Protein AF-A0A7W9Z304-F1 (afdb_monomer_lite)

Secondary structure (DSSP, 8-state):
----TTEEEEEEEE--TTSSS-EEEEEEEEEETTEEEEEEEEE-

Organism: NCBI:txid1335061

Structure (mmCIF, N/CA/C/O backbone):
data_AF-A0A7W9Z304-F1
#
_entry.id   AF-A0A7W9Z304-F1
#
loop_
_atom_site.group_PDB
_atom_site.id
_atom_site.type_symbol
_atom_site.label_atom_id
_atom_site.label_alt_id
_atom_site.label_comp_id
_atom_site.label_asym_id
_atom_site.label_entity_id
_atom_site.label_seq_id
_atom_site.pdbx_PDB_ins_code
_atom_site.Cartn_x
_atom_site.Cartn_y
_atom_site.Cartn_z
_atom_site.oc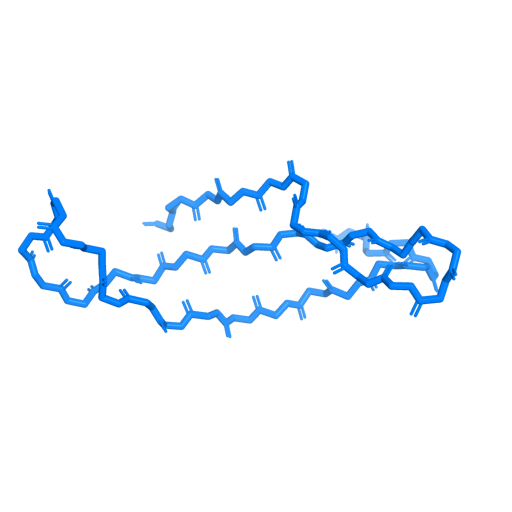cupancy
_atom_site.B_iso_or_equiv
_atom_site.auth_seq_id
_atom_site.auth_comp_id
_atom_site.auth_asym_id
_atom_site.auth_atom_id
_atom_site.pdbx_PDB_model_num
ATOM 1 N N . MET A 1 1 ? 15.429 -2.255 6.847 1.00 54.78 1 MET A N 1
ATOM 2 C CA . MET A 1 1 ? 14.527 -2.352 5.684 1.00 54.78 1 MET A CA 1
ATOM 3 C C . MET A 1 1 ? 15.309 -1.799 4.513 1.00 54.78 1 MET A C 1
ATOM 5 O O . MET A 1 1 ? 15.784 -0.678 4.626 1.00 54.78 1 MET A O 1
ATOM 9 N N . GLN A 1 2 ? 15.601 -2.615 3.507 1.00 54.72 2 GLN A N 1
ATOM 10 C CA . GLN A 1 2 ? 16.428 -2.209 2.373 1.00 54.72 2 GLN A CA 1
ATOM 11 C C . GLN A 1 2 ? 15.467 -1.995 1.208 1.00 54.72 2 GLN A C 1
ATOM 13 O O . GLN A 1 2 ? 14.870 -2.956 0.740 1.00 54.72 2 GLN A O 1
ATOM 18 N N . ILE A 1 3 ? 15.232 -0.730 0.873 1.00 57.03 3 ILE A N 1
ATOM 19 C CA . ILE A 1 3 ? 14.345 -0.307 -0.212 1.00 57.03 3 ILE A CA 1
ATOM 20 C C . ILE A 1 3 ? 15.138 -0.498 -1.508 1.00 57.03 3 ILE A C 1
ATOM 22 O O . ILE A 1 3 ? 16.275 -0.026 -1.589 1.00 57.03 3 ILE A O 1
ATOM 26 N N . ALA A 1 4 ? 14.603 -1.256 -2.464 1.00 66.19 4 ALA A N 1
ATOM 27 C CA . ALA A 1 4 ? 15.263 -1.460 -3.753 1.00 66.19 4 ALA A CA 1
ATOM 28 C C . ALA A 1 4 ? 15.302 -0.153 -4.569 1.00 66.19 4 ALA A C 1
ATOM 30 O O . ALA A 1 4 ? 14.489 0.739 -4.352 1.00 66.19 4 ALA A O 1
ATOM 31 N N . ASP A 1 5 ? 16.203 -0.046 -5.551 1.00 63.12 5 ASP A N 1
ATOM 32 C CA . ASP A 1 5 ? 16.410 1.177 -6.357 1.00 63.12 5 ASP A CA 1
ATOM 33 C C . ASP A 1 5 ? 15.159 1.668 -7.129 1.00 63.12 5 ASP A C 1
ATOM 35 O O . ASP A 1 5 ? 15.166 2.765 -7.683 1.00 63.12 5 ASP A O 1
ATOM 39 N N . GLN A 1 6 ? 14.083 0.876 -7.171 1.00 61.69 6 GLN A N 1
ATOM 40 C CA . GLN A 1 6 ? 12.799 1.195 -7.818 1.00 61.69 6 GLN A CA 1
ATOM 41 C C . GLN A 1 6 ? 11.627 1.265 -6.826 1.00 61.69 6 GLN A C 1
ATOM 43 O O . GLN A 1 6 ? 10.467 1.298 -7.229 1.00 61.69 6 GLN A O 1
ATOM 48 N N . GLU A 1 7 ? 11.908 1.264 -5.527 1.00 58.75 7 GLU A N 1
ATOM 49 C CA . GLU A 1 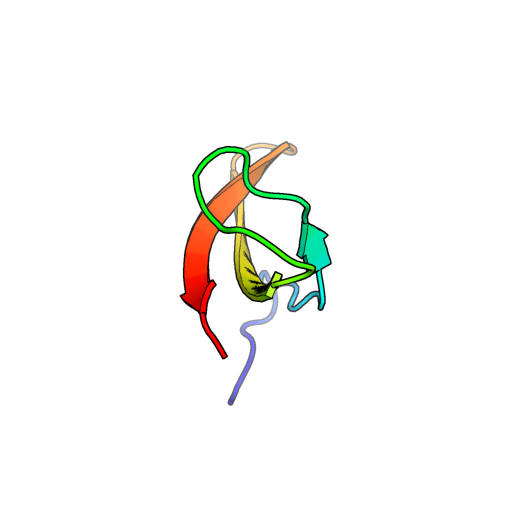7 ? 10.893 1.310 -4.484 1.00 58.75 7 GLU A CA 1
ATOM 50 C C . GLU A 1 7 ? 10.909 2.678 -3.795 1.00 58.75 7 GLU A C 1
ATOM 52 O O . GLU A 1 7 ? 11.957 3.255 -3.503 1.00 58.75 7 GLU A O 1
ATOM 57 N N . ILE A 1 8 ? 9.720 3.207 -3.514 1.00 66.62 8 ILE A N 1
ATOM 58 C CA . ILE A 1 8 ? 9.537 4.405 -2.695 1.00 66.62 8 ILE A CA 1
ATOM 59 C C . ILE A 1 8 ? 8.784 3.977 -1.438 1.00 66.62 8 ILE A C 1
ATOM 61 O O . ILE A 1 8 ? 7.696 3.404 -1.524 1.00 66.62 8 ILE A O 1
ATOM 65 N N . ALA A 1 9 ? 9.351 4.277 -0.268 1.00 66.75 9 ALA A N 1
ATOM 66 C CA . ALA A 1 9 ? 8.638 4.179 1.000 1.00 66.75 9 ALA A CA 1
ATOM 67 C C . ALA A 1 9 ? 8.062 5.551 1.364 1.00 66.75 9 ALA A C 1
ATOM 69 O O . ALA A 1 9 ? 8.784 6.550 1.399 1.00 66.75 9 ALA A O 1
ATOM 70 N N . CYS A 1 10 ? 6.761 5.604 1.637 1.00 63.66 10 CYS A N 1
ATOM 71 C CA . CYS A 1 10 ? 6.075 6.809 2.094 1.00 63.66 10 CYS A CA 1
ATOM 72 C C . CYS A 1 10 ? 5.241 6.494 3.334 1.00 63.66 10 CYS A C 1
ATOM 74 O O . CYS A 1 10 ? 4.575 5.460 3.397 1.00 63.66 10 CYS A O 1
ATOM 76 N N . GLU A 1 11 ? 5.244 7.415 4.296 1.00 65.62 11 GLU A N 1
ATOM 77 C CA . GLU A 1 11 ? 4.264 7.416 5.379 1.00 65.62 11 GLU A CA 1
ATOM 78 C C . GLU A 1 11 ? 2.981 8.078 4.864 1.00 65.62 11 GLU A C 1
ATOM 80 O O . GLU A 1 11 ? 3.022 9.191 4.333 1.00 65.62 11 GLU A O 1
ATOM 85 N N . LEU A 1 12 ? 1.848 7.382 4.979 1.00 67.00 12 LEU A N 1
ATOM 86 C CA . LEU A 1 12 ? 0.544 7.893 4.566 1.00 67.00 12 LEU A CA 1
ATOM 87 C C . LEU A 1 12 ? -0.413 7.905 5.75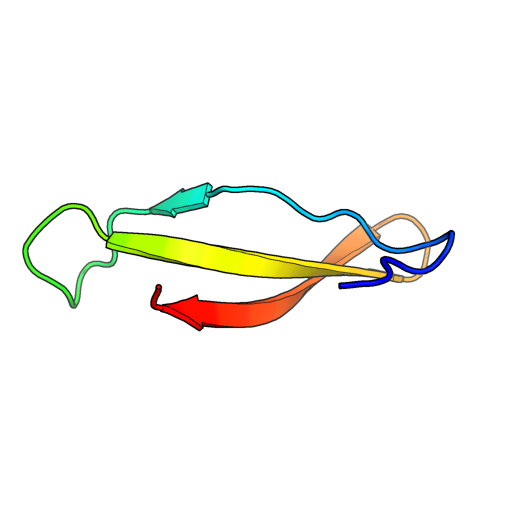5 1.00 67.00 12 LEU A C 1
ATOM 89 O O . LEU A 1 12 ? -0.640 6.881 6.400 1.00 67.00 12 LEU A O 1
ATOM 93 N N . SER A 1 13 ? -1.035 9.059 5.983 1.00 65.19 13 SER A N 1
ATOM 94 C CA . SER A 1 13 ? -2.225 9.178 6.824 1.00 65.19 13 SER A CA 1
ATOM 95 C C . SER A 1 13 ? -3.467 9.008 5.955 1.00 65.19 13 SER A C 1
ATOM 97 O O . SER A 1 13 ? -3.676 9.765 5.005 1.00 65.19 13 SER A O 1
ATOM 99 N N . ALA A 1 14 ? -4.311 8.030 6.282 1.00 64.75 14 ALA A N 1
ATOM 100 C CA . ALA A 1 14 ? -5.591 7.831 5.613 1.00 64.75 14 ALA A CA 1
ATOM 101 C C . ALA A 1 14 ? -6.727 7.713 6.634 1.00 64.75 14 ALA A C 1
ATOM 103 O O . ALA A 1 14 ? -6.607 7.032 7.651 1.00 64.75 14 ALA A O 1
ATOM 104 N N . GLN A 1 15 ? -7.866 8.340 6.330 1.00 60.78 15 GLN A N 1
ATOM 105 C CA . GLN A 1 15 ? -9.120 8.065 7.027 1.00 60.78 15 GLN A CA 1
ATOM 106 C C . GLN A 1 15 ? -9.829 6.915 6.316 1.00 60.78 15 GLN A C 1
ATOM 108 O O . GLN A 1 15 ? -10.449 7.086 5.263 1.00 60.78 15 GLN A O 1
ATOM 113 N N . LEU A 1 16 ? -9.704 5.718 6.878 1.00 66.50 16 LEU A N 1
ATOM 114 C CA . LEU A 1 16 ? -10.390 4.535 6.378 1.00 66.50 16 LEU A CA 1
ATOM 115 C C . LEU A 1 16 ? -11.813 4.528 6.936 1.00 66.50 16 LEU A C 1
ATOM 117 O O . LEU A 1 16 ? -12.003 4.490 8.142 1.00 66.50 16 LE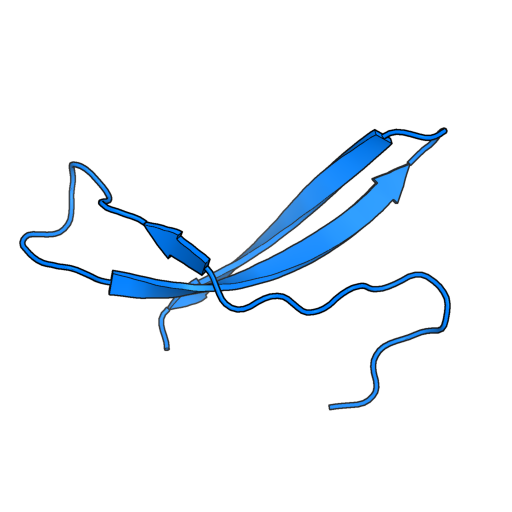U A O 1
ATOM 121 N N . LYS A 1 17 ? -12.832 4.521 6.065 1.00 64.12 17 LYS A N 1
ATOM 122 C CA . LYS A 1 17 ? -14.254 4.577 6.474 1.00 64.12 17 LYS A CA 1
ATOM 123 C C . LYS A 1 17 ? -14.701 3.442 7.410 1.00 64.12 17 LYS A C 1
ATOM 125 O O . LYS A 1 17 ? -15.787 3.531 7.968 1.00 64.12 17 LYS A O 1
ATOM 130 N N . TRP A 1 18 ? -13.918 2.370 7.527 1.00 65.31 18 TRP A N 1
ATOM 131 C CA . TRP A 1 18 ? -14.197 1.215 8.385 1.00 65.31 18 TRP A CA 1
ATOM 132 C C . TRP A 1 18 ? -13.359 1.189 9.678 1.00 65.31 18 TRP A C 1
ATOM 134 O O . TRP A 1 18 ? -13.473 0.226 10.433 1.00 65.31 18 TRP A O 1
ATOM 144 N N . ILE A 1 19 ? -12.508 2.193 9.926 1.00 62.12 19 ILE A N 1
ATOM 145 C CA . ILE A 1 19 ? -11.746 2.346 11.174 1.00 62.12 19 ILE A CA 1
ATOM 146 C C . ILE A 1 19 ? -12.107 3.699 11.780 1.00 62.12 19 ILE A C 1
ATOM 148 O O . ILE A 1 19 ? -11.912 4.736 11.150 1.00 62.12 19 ILE A O 1
ATOM 152 N N . ASP A 1 20 ? -12.627 3.692 13.004 1.00 67.19 20 ASP A N 1
ATOM 153 C CA . ASP A 1 20 ? -12.811 4.930 13.753 1.00 67.19 20 ASP A CA 1
ATOM 154 C C . ASP A 1 20 ? -11.440 5.462 14.193 1.00 67.19 20 ASP A C 1
ATOM 156 O O . ASP A 1 20 ? -10.715 4.805 14.941 1.00 67.19 20 ASP A O 1
ATOM 160 N N . GLY A 1 21 ? -11.095 6.666 13.731 1.00 66.81 21 GLY A N 1
ATOM 161 C CA . GLY A 1 21 ? -9.848 7.355 14.070 1.00 66.81 21 GLY A CA 1
ATOM 162 C C . GLY A 1 21 ? -8.825 7.419 12.932 1.00 66.81 21 GLY A C 1
ATOM 163 O O . GLY A 1 21 ? -8.957 6.781 11.889 1.00 66.81 21 GLY A O 1
ATOM 164 N N . GLU A 1 22 ? -7.796 8.245 13.119 1.00 67.00 22 GLU A N 1
ATOM 165 C CA . GLU A 1 22 ? -6.672 8.328 12.185 1.00 67.00 22 GLU A CA 1
ATOM 166 C C . GLU A 1 22 ? -5.810 7.068 12.320 1.00 67.00 22 GLU A C 1
ATOM 168 O O . GLU A 1 22 ? -5.366 6.724 13.414 1.00 67.00 22 GLU A O 1
ATOM 173 N N . THR A 1 23 ? -5.599 6.360 11.210 1.00 71.81 23 THR A N 1
ATOM 174 C CA . THR A 1 23 ? -4.760 5.157 11.178 1.00 71.81 23 THR A CA 1
ATOM 175 C C . THR A 1 23 ? -3.520 5.443 10.350 1.00 71.81 23 THR A C 1
ATOM 177 O O . THR A 1 23 ? -3.623 5.830 9.185 1.00 71.81 23 THR A O 1
ATOM 180 N N . GLN A 1 24 ? -2.347 5.237 10.951 1.00 70.38 24 GLN A N 1
ATOM 181 C CA . GLN A 1 24 ? -1.087 5.246 10.218 1.00 70.38 24 GLN A CA 1
ATOM 182 C C . GLN A 1 2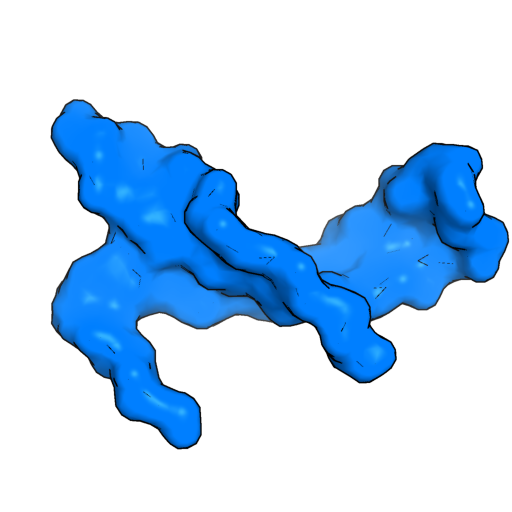4 ? -0.898 3.899 9.529 1.00 70.38 24 GLN A C 1
ATOM 184 O O . GLN A 1 24 ? -0.940 2.845 10.171 1.00 70.38 24 GLN A O 1
ATOM 189 N N . ILE A 1 25 ? -0.680 3.944 8.219 1.00 75.62 25 ILE A N 1
ATOM 190 C CA . ILE A 1 25 ? -0.386 2.761 7.419 1.00 75.62 25 ILE A CA 1
ATOM 191 C C . ILE A 1 25 ? 0.943 2.946 6.693 1.00 75.62 25 ILE A C 1
ATOM 193 O O . ILE A 1 25 ? 1.275 4.031 6.216 1.00 75.62 25 ILE A O 1
ATOM 197 N N . GLU A 1 26 ? 1.700 1.862 6.595 1.00 77.56 26 GLU A N 1
ATOM 198 C CA . GLU A 1 26 ? 2.877 1.773 5.741 1.00 77.56 26 GLU A CA 1
ATOM 199 C C . GLU A 1 26 ? 2.443 1.193 4.393 1.00 77.56 26 GLU A C 1
ATOM 201 O O . GLU A 1 26 ? 1.955 0.060 4.330 1.00 77.56 26 GLU A O 1
ATOM 206 N N . ALA A 1 27 ? 2.576 1.975 3.322 1.00 78.62 27 ALA A N 1
ATOM 207 C CA . ALA A 1 27 ? 2.205 1.569 1.971 1.00 78.62 27 ALA A CA 1
ATOM 208 C C . ALA A 1 27 ? 3.448 1.372 1.099 1.00 78.62 27 ALA A C 1
ATOM 210 O O . ALA A 1 27 ? 4.362 2.196 1.095 1.00 78.62 27 ALA A O 1
ATOM 211 N N . PHE A 1 28 ? 3.446 0.284 0.334 1.00 79.44 28 PHE A N 1
ATOM 212 C CA . PHE A 1 28 ? 4.495 -0.075 -0.611 1.00 79.44 28 PHE A CA 1
ATOM 213 C C . PHE A 1 28 ? 3.989 0.158 -2.027 1.00 79.44 28 PHE A C 1
ATOM 215 O O . PHE A 1 28 ? 2.912 -0.327 -2.397 1.00 79.44 28 PHE A O 1
ATOM 222 N N . PHE A 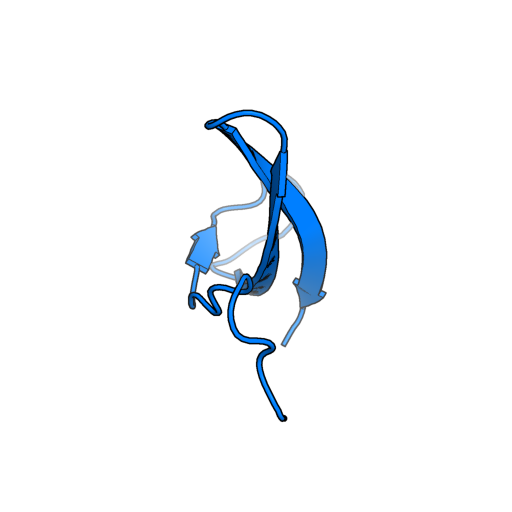1 29 ? 4.780 0.883 -2.812 1.00 83.00 29 PHE A N 1
ATOM 223 C CA . PHE A 1 29 ? 4.467 1.228 -4.189 1.00 83.00 29 PHE A CA 1
ATOM 224 C C . PHE A 1 29 ? 5.456 0.568 -5.141 1.00 83.00 29 PHE A C 1
ATOM 226 O O . PHE A 1 29 ? 6.654 0.538 -4.867 1.00 83.00 29 PHE A O 1
ATOM 233 N N . GLN A 1 30 ? 4.942 0.083 -6.267 1.00 82.81 30 GLN A N 1
ATOM 234 C CA . GLN A 1 30 ? 5.741 -0.420 -7.376 1.00 82.81 30 GLN A CA 1
ATOM 235 C C . GLN A 1 30 ? 5.455 0.410 -8.626 1.00 82.81 30 GLN A C 1
ATOM 237 O O . GLN A 1 30 ? 4.297 0.727 -8.913 1.00 82.81 30 GLN A O 1
ATOM 242 N N . GLU A 1 31 ? 6.515 0.762 -9.346 1.00 85.00 31 GLU A N 1
ATOM 243 C CA . GLU A 1 31 ? 6.426 1.377 -10.665 1.00 85.00 31 GLU A CA 1
ATOM 244 C C . GLU A 1 31 ? 6.106 0.305 -11.713 1.00 85.00 31 GLU A C 1
ATOM 246 O O . GLU A 1 31 ? 6.730 -0.756 -11.758 1.00 85.00 31 GLU A O 1
ATOM 251 N N . GLU A 1 32 ? 5.095 0.568 -12.536 1.00 81.25 32 GLU A N 1
ATOM 252 C CA . GLU A 1 32 ? 4.704 -0.289 -13.647 1.00 81.25 32 GLU A CA 1
ATOM 253 C C . GLU A 1 32 ? 4.314 0.581 -14.850 1.00 81.25 32 GLU A C 1
ATOM 255 O O . GLU A 1 32 ? 3.187 1.068 -14.954 1.00 81.25 32 GLU A O 1
ATOM 260 N N . GLY A 1 33 ? 5.249 0.769 -15.783 1.00 80.81 33 GLY A N 1
ATOM 261 C CA . GLY A 1 33 ? 4.976 1.422 -17.068 1.00 80.81 33 GLY A CA 1
ATOM 262 C C . GLY A 1 33 ? 4.779 2.940 -16.985 1.00 80.81 33 GLY A C 1
ATOM 263 O O . GLY A 1 33 ? 4.073 3.507 -17.814 1.00 80.81 33 GLY A O 1
ATOM 264 N N . GLY A 1 34 ? 5.402 3.594 -16.008 1.00 83.75 34 GLY A N 1
ATOM 265 C CA . GLY A 1 34 ? 5.317 5.027 -15.725 1.00 83.75 34 GLY A CA 1
ATOM 266 C C . GLY A 1 34 ? 4.297 5.386 -14.643 1.00 83.75 34 GLY A C 1
ATOM 267 O O . GLY A 1 34 ? 4.336 6.505 -14.130 1.00 83.75 34 GLY A O 1
ATOM 268 N N . ASP A 1 35 ? 3.434 4.441 -14.260 1.00 82.75 35 ASP A N 1
ATOM 269 C CA . ASP A 1 35 ? 2.441 4.607 -13.202 1.00 82.75 35 ASP A CA 1
ATOM 270 C C . ASP A 1 35 ? 2.887 3.905 -11.913 1.00 82.75 35 ASP A C 1
ATOM 272 O O . ASP A 1 35 ? 3.499 2.839 -11.938 1.00 82.75 35 ASP A O 1
ATOM 276 N N . TRP A 1 36 ? 2.537 4.480 -10.761 1.00 83.06 36 TRP A N 1
ATOM 277 C CA . TRP A 1 36 ? 2.800 3.877 -9.453 1.00 83.06 36 TRP A CA 1
ATOM 278 C C . TRP A 1 36 ? 1.540 3.216 -8.905 1.00 83.06 36 TRP A C 1
ATOM 280 O O . TRP A 1 36 ? 0.493 3.856 -8.777 1.00 83.06 36 TRP A O 1
ATOM 290 N N . LYS A 1 37 ? 1.646 1.939 -8.530 1.00 84.38 37 LYS A N 1
ATOM 291 C CA . LYS A 1 37 ? 0.550 1.172 -7.927 1.00 84.38 37 LYS A CA 1
ATOM 292 C C . LYS A 1 37 ? 0.901 0.759 -6.506 1.00 84.38 37 LYS A C 1
ATOM 294 O O . LYS A 1 37 ? 2.028 0.359 -6.228 1.00 84.38 37 LYS A O 1
ATOM 299 N N . ILE A 1 38 ? -0.083 0.820 -5.609 1.00 84.38 38 ILE A N 1
ATOM 300 C CA . ILE A 1 38 ? 0.043 0.251 -4.263 1.00 84.38 38 ILE A CA 1
ATOM 301 C C . ILE A 1 38 ? -0.005 -1.270 -4.391 1.00 84.38 38 ILE A C 1
ATOM 303 O O . ILE A 1 38 ? -0.994 -1.814 -4.882 1.00 84.38 38 ILE A O 1
ATOM 307 N N . ILE A 1 39 ? 1.037 -1.947 -3.917 1.00 84.12 39 ILE A N 1
ATOM 308 C CA . ILE A 1 39 ? 1.124 -3.416 -3.928 1.00 84.12 39 ILE A CA 1
ATOM 309 C C . ILE A 1 39 ? 0.917 -4.028 -2.542 1.00 84.12 39 ILE A C 1
ATOM 311 O O . ILE A 1 39 ? 0.527 -5.188 -2.426 1.00 84.12 39 ILE A O 1
ATOM 315 N N . ALA A 1 40 ? 1.135 -3.252 -1.481 1.00 78.62 40 ALA A N 1
ATOM 316 C CA . ALA A 1 40 ? 0.848 -3.666 -0.117 1.00 78.62 40 ALA A CA 1
ATOM 317 C C . ALA A 1 40 ? 0.591 -2.450 0.771 1.00 78.62 40 ALA A C 1
ATOM 319 O O . ALA A 1 40 ? 1.186 -1.393 0.582 1.00 78.62 40 ALA A O 1
ATOM 320 N N . ALA A 1 41 ? -0.261 -2.627 1.774 1.00 76.94 41 ALA A N 1
ATOM 321 C CA . ALA A 1 41 ? -0.420 -1.694 2.877 1.00 76.94 41 ALA A CA 1
ATOM 322 C C . ALA A 1 41 ? -0.456 -2.492 4.181 1.00 76.94 41 ALA A C 1
ATOM 324 O O . ALA A 1 41 ? -1.093 -3.547 4.249 1.00 76.94 41 ALA A O 1
ATOM 325 N N . LYS A 1 42 ? 0.248 -2.015 5.204 1.00 76.06 42 LYS A N 1
ATOM 326 C CA . LYS A 1 42 ? 0.278 -2.624 6.534 1.00 76.06 42 LYS A CA 1
ATOM 327 C C . LYS A 1 42 ? -0.102 -1.585 7.572 1.00 76.06 42 LYS A C 1
ATOM 329 O O . LYS A 1 42 ? 0.379 -0.458 7.524 1.00 76.06 42 LYS A O 1
ATOM 334 N N . ASN A 1 43 ? -0.948 -1.983 8.516 1.00 72.12 43 ASN A N 1
ATOM 335 C CA . ASN A 1 43 ? -1.160 -1.188 9.719 1.00 72.12 43 ASN A CA 1
ATOM 336 C C . ASN A 1 43 ? 0.128 -1.194 10.542 1.00 72.12 43 ASN A C 1
ATOM 338 O O . ASN A 1 43 ? 0.802 -2.228 10.617 1.00 72.12 43 ASN A O 1
ATOM 342 N N . ARG A 1 44 ? 0.446 -0.046 11.133 1.00 65.31 44 ARG A N 1
ATOM 343 C CA . ARG A 1 44 ? 1.543 0.079 12.087 1.00 65.31 44 ARG A CA 1
ATOM 344 C C . ARG A 1 44 ? 1.108 -0.303 13.497 1.00 65.31 44 ARG A C 1
ATOM 346 O O . ARG A 1 44 ? -0.061 -0.031 13.846 1.00 65.31 44 ARG A O 1
#

Foldseek 3Di:
DDAPPQKDWDWDWDDDPPDPDIWIKTWIWGDDPNDIDTPDIGTD

Radius of gyration: 12.08 Å; chains: 1; bounding box: 31×13×31 Å

pLDDT: mean 71.22, std 9.03, range [54.72, 85.0]

Sequence (44 aa):
MQIADQEIACELSAQLKWIDGETQIEAFFQEEGGDWKIIAAKNR